Protein AF-A0A9W7L2G7-F1 (afdb_monomer_lite)

InterPro domains:
  IPR005139 Peptide chain release factor [PF03462] (2-102)
  IPR045853 Peptide chain release factor class I superfamily [SSF75620] (2-102)
  IPR050057 Prokaryotic/Mitochondrial Release Factor [PTHR43804] (3-102)

Foldseek 3Di:
DPPPPPDVVCVVDPVSVVVVVVVVVLVVQLVVLVVQLVVLVVQLVVLVVQCVVCPPPPVSVVVSVVSNVVSVVSNVVSVVVSVVSPPDPDPCPVPDDDDDDD

Organism: NCBI:txid2557542

Sequence (102 aa):
MTERLADPDVINDPKLLMRVMSERSKSEEIVQAFESYRGAEGDYDTAVEMMRESGDDPEMKEMAREESKMAEQTMSALEETIKVLLLPSDPNDSRNVMLEIR

Structure (mmCIF, N/CA/C/O backbone):
data_AF-A0A9W7L2G7-F1
#
_entry.id   AF-A0A9W7L2G7-F1
#
loop_
_atom_site.group_PDB
_atom_site.id
_atom_site.type_symbol
_atom_site.label_atom_id
_atom_site.label_alt_id
_atom_site.label_comp_id
_atom_site.label_asym_id
_atom_site.label_entity_id
_atom_site.label_seq_id
_atom_site.pdbx_PDB_ins_code
_atom_site.Cartn_x
_atom_site.Cartn_y
_atom_site.Cartn_z
_atom_site.occupancy
_atom_site.B_iso_or_equiv
_atom_site.auth_seq_id
_atom_site.auth_comp_id
_atom_site.auth_asym_id
_atom_site.auth_atom_id
_atom_site.pdbx_PDB_model_num
ATOM 1 N N . MET A 1 1 ? 12.748 -17.225 -15.175 1.00 40.75 1 MET A N 1
ATOM 2 C CA . MET A 1 1 ? 12.685 -15.844 -15.716 1.00 40.75 1 MET A CA 1
ATOM 3 C C . MET A 1 1 ? 14.060 -15.146 -15.724 1.00 40.75 1 MET A C 1
ATOM 5 O O . MET A 1 1 ? 14.118 -13.942 -15.911 1.00 40.75 1 MET A O 1
ATOM 9 N N . THR A 1 2 ? 15.173 -15.879 -15.573 1.00 47.00 2 THR A N 1
ATOM 10 C CA . THR A 1 2 ? 16.539 -15.326 -15.415 1.00 47.00 2 THR A CA 1
ATOM 11 C C . THR A 1 2 ? 17.466 -15.647 -16.597 1.00 47.00 2 THR A C 1
ATOM 13 O O . THR A 1 2 ? 18.635 -15.289 -16.578 1.00 47.00 2 THR A O 1
ATOM 16 N N . GLU A 1 3 ? 16.959 -16.311 -17.641 1.00 46.47 3 GLU A N 1
ATOM 17 C CA . GLU A 1 3 ? 17.787 -16.879 -18.720 1.00 46.47 3 GLU A CA 1
ATOM 18 C C . GLU A 1 3 ? 17.955 -15.986 -19.960 1.00 46.47 3 GLU A C 1
ATOM 20 O O . GLU A 1 3 ? 18.735 -16.327 -20.839 1.00 46.47 3 GLU A O 1
ATOM 25 N N . ARG A 1 4 ? 17.292 -14.823 -20.055 1.00 48.91 4 ARG A N 1
ATOM 26 C CA . ARG A 1 4 ? 17.393 -13.957 -21.257 1.00 48.91 4 ARG A CA 1
ATOM 27 C C . ARG A 1 4 ? 18.441 -12.839 -21.169 1.00 48.91 4 ARG A C 1
ATOM 29 O O . ARG A 1 4 ? 18.512 -12.014 -22.069 1.00 48.91 4 ARG A O 1
ATOM 36 N N . LEU A 1 5 ? 19.253 -12.803 -20.110 1.00 47.00 5 LEU A N 1
ATOM 37 C CA . LEU A 1 5 ? 20.313 -11.796 -19.922 1.00 47.00 5 LEU A CA 1
ATOM 38 C C . LEU A 1 5 ? 21.726 -12.303 -20.254 1.00 47.00 5 LEU A C 1
ATOM 40 O O . LEU A 1 5 ? 22.676 -11.534 -20.171 1.00 47.00 5 LEU A O 1
ATOM 44 N N . ALA A 1 6 ? 21.872 -13.570 -20.648 1.00 52.09 6 ALA A N 1
ATOM 45 C CA . ALA A 1 6 ? 23.152 -14.142 -21.072 1.00 52.09 6 ALA A CA 1
ATOM 46 C C . ALA A 1 6 ? 23.312 -14.186 -22.603 1.00 52.09 6 ALA A C 1
ATOM 48 O O . ALA A 1 6 ? 24.194 -14.881 -23.099 1.00 52.09 6 ALA A O 1
ATOM 49 N N . ASP A 1 7 ? 22.457 -13.477 -23.346 1.00 56.59 7 ASP A N 1
ATOM 50 C CA . ASP A 1 7 ? 22.512 -13.442 -24.804 1.00 56.59 7 ASP A CA 1
ATOM 51 C C . ASP A 1 7 ? 23.481 -12.326 -25.250 1.00 56.59 7 ASP A C 1
ATOM 53 O O . ASP A 1 7 ? 23.192 -11.142 -25.029 1.00 56.59 7 ASP A O 1
ATOM 57 N N . PRO A 1 8 ? 24.658 -12.652 -25.821 1.00 57.03 8 PRO A N 1
ATOM 58 C CA . PRO A 1 8 ? 25.668 -11.660 -26.200 1.00 57.03 8 PRO A CA 1
ATOM 59 C C . PRO A 1 8 ? 25.162 -10.640 -27.235 1.00 57.03 8 PRO A C 1
ATOM 61 O O . PRO A 1 8 ? 25.719 -9.545 -27.335 1.00 57.03 8 PRO A O 1
ATOM 64 N N . ASP A 1 9 ? 24.072 -10.944 -27.942 1.00 59.12 9 ASP A N 1
ATOM 65 C CA . ASP A 1 9 ? 23.417 -10.027 -28.879 1.00 59.12 9 ASP A CA 1
ATOM 66 C C . ASP A 1 9 ? 22.659 -8.882 -28.175 1.00 59.12 9 ASP A C 1
ATOM 68 O O . ASP A 1 9 ? 22.575 -7.778 -28.711 1.00 59.12 9 ASP A O 1
ATOM 72 N N . VAL A 1 10 ? 22.176 -9.085 -26.939 1.00 54.12 10 VAL A N 1
ATOM 73 C CA . VAL A 1 10 ? 21.490 -8.043 -26.140 1.00 54.12 10 VAL A CA 1
ATOM 74 C C . VAL A 1 10 ? 22.479 -7.028 -25.566 1.00 54.12 10 VAL A C 1
ATOM 76 O O . VAL A 1 10 ? 22.158 -5.849 -25.435 1.00 54.12 10 VAL A O 1
ATOM 79 N N . ILE A 1 11 ? 23.698 -7.470 -25.250 1.00 56.19 11 ILE A N 1
ATOM 80 C CA . ILE A 1 11 ? 24.768 -6.618 -24.706 1.00 56.19 11 ILE A CA 1
ATOM 81 C C . ILE A 1 11 ? 25.366 -5.714 -25.798 1.00 56.19 11 ILE A C 1
ATOM 83 O O . ILE A 1 11 ? 25.812 -4.605 -25.502 1.00 56.19 11 ILE A O 1
ATOM 87 N N . ASN A 1 12 ? 25.339 -6.156 -27.059 1.00 60.56 12 ASN A N 1
ATOM 88 C CA . ASN A 1 12 ? 25.877 -5.412 -28.201 1.00 60.56 12 ASN A CA 1
ATOM 89 C C . ASN A 1 12 ? 24.889 -4.407 -28.828 1.00 60.56 12 ASN A C 1
ATOM 91 O O . ASN A 1 12 ? 25.313 -3.590 -29.647 1.00 60.56 12 ASN A O 1
ATOM 95 N N . ASP A 1 13 ? 23.607 -4.417 -28.439 1.00 69.75 13 ASP A N 1
ATOM 96 C CA . ASP A 1 13 ? 22.609 -3.422 -28.856 1.00 69.75 13 ASP A CA 1
ATOM 97 C C . ASP A 1 13 ? 22.155 -2.552 -27.661 1.00 69.75 13 ASP A C 1
ATOM 99 O O . ASP A 1 13 ? 21.282 -2.951 -26.881 1.00 69.75 13 ASP A O 1
ATOM 103 N N . PRO A 1 14 ? 22.685 -1.318 -27.528 1.00 65.25 14 PRO A N 1
ATOM 104 C CA . PRO A 1 14 ? 22.312 -0.387 -26.463 1.00 65.25 14 PRO A CA 1
ATOM 105 C C . PRO A 1 14 ? 20.809 -0.088 -26.383 1.00 65.25 14 PRO A C 1
ATOM 107 O O . PRO A 1 14 ? 20.299 0.193 -25.297 1.00 65.25 14 PRO A O 1
ATOM 110 N N . LYS A 1 15 ? 20.076 -0.146 -27.508 1.00 68.56 15 LYS A N 1
ATOM 111 C CA . LYS A 1 15 ? 18.623 0.088 -27.527 1.00 68.56 15 LYS A CA 1
ATOM 112 C C . LYS A 1 15 ? 17.866 -1.107 -26.961 1.00 68.56 15 LYS A C 1
ATOM 114 O O . LYS A 1 15 ? 16.887 -0.915 -26.237 1.00 68.56 15 LYS A O 1
ATOM 119 N N . LEU A 1 16 ? 18.314 -2.324 -27.271 1.00 65.56 16 LEU A N 1
ATOM 120 C CA . LEU A 1 16 ? 17.726 -3.550 -26.735 1.00 65.56 16 LEU A CA 1
ATOM 121 C C . LEU A 1 16 ? 17.992 -3.666 -25.230 1.00 65.56 16 LEU A C 1
ATOM 123 O O . LEU A 1 16 ? 17.062 -3.941 -24.472 1.00 65.56 16 LEU A O 1
ATOM 127 N N . LEU A 1 17 ? 19.211 -3.344 -24.787 1.00 66.44 17 LEU A N 1
ATOM 128 C CA . LEU A 1 17 ? 19.565 -3.275 -23.369 1.00 66.44 17 LEU A CA 1
ATOM 129 C C . LEU A 1 17 ? 18.691 -2.260 -22.611 1.00 66.44 17 LEU A C 1
ATOM 131 O O . LEU A 1 17 ? 18.108 -2.599 -21.583 1.00 66.44 17 LEU A O 1
ATOM 135 N N . MET A 1 18 ? 18.532 -1.042 -23.141 1.00 67.31 18 MET A N 1
ATOM 136 C CA . MET A 1 18 ? 17.698 -0.002 -22.522 1.00 67.31 18 MET A CA 1
ATOM 137 C C . MET A 1 18 ? 16.224 -0.425 -22.418 1.00 67.31 18 MET A C 1
ATOM 139 O O . MET A 1 18 ? 15.583 -0.183 -21.394 1.00 67.31 18 MET A O 1
ATOM 143 N N . ARG A 1 19 ? 15.691 -1.099 -23.445 1.00 71.25 19 ARG A N 1
ATOM 144 C CA . ARG A 1 19 ? 14.320 -1.625 -23.437 1.00 71.25 19 ARG A CA 1
ATOM 145 C C . ARG A 1 19 ? 14.131 -2.700 -22.367 1.00 71.25 19 ARG A C 1
ATOM 147 O O . ARG A 1 19 ? 13.192 -2.599 -21.584 1.00 71.25 19 ARG A O 1
ATOM 154 N N . VAL A 1 20 ? 15.035 -3.678 -22.297 1.00 67.56 20 VAL A N 1
ATOM 155 C CA . VAL A 1 20 ? 14.981 -4.764 -21.301 1.00 67.56 20 VAL A CA 1
ATOM 156 C C . VAL A 1 20 ? 15.105 -4.215 -19.878 1.00 67.56 20 VAL A C 1
ATOM 158 O O . VAL A 1 20 ? 14.357 -4.626 -18.993 1.00 67.56 20 VAL A O 1
ATOM 161 N N . MET A 1 21 ? 16.004 -3.254 -19.648 1.00 67.75 21 MET A N 1
ATOM 162 C CA . MET A 1 21 ? 16.142 -2.606 -18.340 1.00 67.75 21 MET A CA 1
ATOM 163 C C . MET A 1 21 ? 14.888 -1.810 -17.955 1.00 67.75 21 MET A C 1
ATOM 165 O O . MET A 1 21 ? 14.460 -1.878 -16.806 1.00 67.75 21 MET A O 1
ATOM 169 N N . SER A 1 22 ? 14.262 -1.105 -18.904 1.00 66.06 22 SER A N 1
ATOM 170 C CA . SER A 1 22 ? 13.021 -0.357 -18.656 1.00 66.06 22 SER A CA 1
ATOM 171 C C . SER A 1 22 ? 11.831 -1.273 -18.348 1.00 66.06 22 SER A C 1
ATOM 173 O O . SER A 1 22 ? 11.076 -0.992 -17.419 1.00 66.06 22 SER A O 1
ATOM 175 N N . GLU A 1 23 ? 11.673 -2.384 -19.074 1.00 70.19 23 GLU A N 1
ATOM 176 C CA . GLU A 1 23 ? 10.617 -3.372 -18.797 1.00 70.19 23 GLU A CA 1
ATOM 177 C C . GLU A 1 23 ? 10.809 -4.044 -17.432 1.00 70.19 23 GLU A C 1
ATOM 179 O O . GLU A 1 23 ? 9.839 -4.275 -16.703 1.00 70.19 23 GLU A O 1
ATOM 184 N N . ARG A 1 24 ? 12.065 -4.300 -17.048 1.00 70.81 24 ARG A N 1
ATOM 185 C CA . ARG A 1 24 ? 12.400 -4.831 -15.728 1.00 70.81 24 ARG A CA 1
ATOM 186 C C . ARG A 1 24 ? 12.095 -3.832 -14.609 1.00 70.81 24 ARG A C 1
ATOM 188 O O . ARG A 1 24 ? 11.431 -4.226 -13.660 1.00 70.81 24 ARG A O 1
ATOM 195 N N . SER A 1 25 ? 12.515 -2.569 -14.739 1.00 73.12 25 SER A N 1
ATOM 196 C CA . SER A 1 25 ? 12.243 -1.518 -13.738 1.00 73.12 25 SER A CA 1
ATOM 197 C C . SER A 1 25 ? 10.746 -1.376 -13.473 1.00 73.12 25 SER A C 1
ATOM 199 O O . SER A 1 25 ? 10.315 -1.420 -12.330 1.00 73.12 25 SER A O 1
ATOM 201 N N . LYS A 1 26 ? 9.932 -1.328 -14.536 1.00 74.06 26 LYS A N 1
ATOM 202 C CA . LYS A 1 26 ? 8.467 -1.252 -14.414 1.00 74.06 26 LYS A CA 1
ATOM 203 C C . LYS A 1 26 ? 7.875 -2.460 -13.700 1.00 74.06 26 LYS A C 1
ATOM 205 O O . LYS A 1 26 ? 6.997 -2.314 -12.859 1.00 74.06 26 LYS A O 1
ATOM 210 N N . SER A 1 27 ? 8.356 -3.656 -14.035 1.00 77.38 27 SER A N 1
ATOM 211 C CA . SER A 1 27 ? 7.891 -4.882 -13.384 1.00 77.38 27 SER A CA 1
ATOM 212 C C . SER A 1 27 ? 8.262 -4.900 -11.898 1.00 77.38 27 SER A C 1
ATOM 214 O O . SER A 1 27 ? 7.4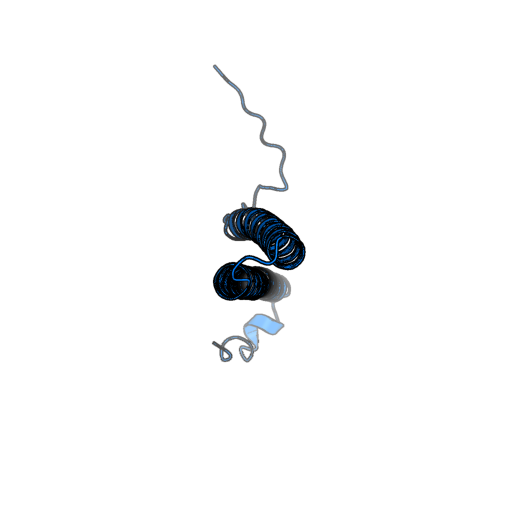51 -5.317 -11.077 1.00 77.38 27 SER A O 1
ATOM 216 N N . GLU A 1 28 ? 9.458 -4.424 -11.543 1.00 84.94 28 GLU A N 1
ATOM 217 C CA . GLU A 1 28 ? 9.904 -4.298 -10.150 1.00 84.94 28 GLU A CA 1
ATOM 218 C C . GLU A 1 28 ? 9.069 -3.262 -9.377 1.00 84.94 28 GLU A C 1
ATOM 220 O O . GLU A 1 28 ? 8.644 -3.549 -8.260 1.00 84.94 28 GLU A O 1
ATOM 225 N N . GLU A 1 29 ? 8.752 -2.113 -9.980 1.00 85.69 29 GLU A N 1
ATOM 226 C CA . GLU A 1 29 ? 7.899 -1.076 -9.377 1.00 85.69 29 GLU A CA 1
ATOM 227 C C . GLU A 1 29 ? 6.476 -1.582 -9.091 1.00 85.69 29 GLU A C 1
ATOM 229 O O . GLU A 1 29 ? 5.946 -1.355 -8.003 1.00 85.69 29 GLU A O 1
ATOM 234 N N . ILE A 1 30 ? 5.868 -2.323 -10.027 1.00 86.56 30 ILE A N 1
ATOM 235 C CA . ILE A 1 30 ? 4.536 -2.925 -9.832 1.00 86.56 30 ILE A CA 1
ATOM 236 C C . ILE A 1 30 ? 4.557 -3.921 -8.670 1.00 86.56 30 ILE A C 1
ATOM 238 O O . ILE A 1 30 ? 3.656 -3.907 -7.831 1.00 86.56 30 ILE A O 1
ATOM 242 N N . VAL A 1 31 ? 5.575 -4.785 -8.616 1.00 88.81 31 VAL A N 1
ATOM 243 C CA . VAL A 1 31 ? 5.707 -5.787 -7.549 1.00 88.81 31 VAL A CA 1
ATOM 244 C C . VAL A 1 31 ? 5.863 -5.108 -6.191 1.00 88.81 31 VAL A C 1
ATOM 246 O O . VAL A 1 31 ? 5.137 -5.458 -5.268 1.00 88.81 31 VAL A O 1
ATOM 249 N N . GLN A 1 32 ? 6.727 -4.098 -6.075 1.00 91.50 32 GLN A N 1
ATOM 250 C CA . GLN A 1 32 ? 6.925 -3.366 -4.818 1.00 91.50 32 GLN A CA 1
ATOM 251 C C . GLN A 1 32 ? 5.657 -2.636 -4.358 1.00 91.50 32 GLN A C 1
ATOM 253 O O . GLN A 1 32 ? 5.311 -2.672 -3.173 1.00 91.50 32 GLN A O 1
ATOM 258 N N . ALA A 1 33 ? 4.939 -1.994 -5.285 1.00 91.19 33 ALA A N 1
ATOM 259 C CA . ALA A 1 33 ? 3.674 -1.335 -4.974 1.00 91.19 33 ALA A CA 1
ATOM 260 C C . ALA A 1 33 ? 2.624 -2.347 -4.486 1.00 91.19 33 ALA A C 1
ATOM 262 O O . ALA A 1 33 ? 1.914 -2.087 -3.513 1.00 91.19 33 ALA A O 1
ATOM 263 N N . PHE A 1 34 ? 2.567 -3.528 -5.107 1.00 90.56 34 PHE A N 1
ATOM 264 C CA . PHE A 1 34 ? 1.666 -4.599 -4.692 1.00 90.56 34 PHE A CA 1
ATOM 265 C C . PHE A 1 34 ? 2.051 -5.217 -3.341 1.00 90.56 34 PHE A C 1
ATOM 267 O O . PHE A 1 34 ? 1.178 -5.442 -2.507 1.00 90.56 34 PHE A O 1
ATOM 274 N N . GLU A 1 35 ? 3.337 -5.453 -3.075 1.00 93.38 35 GLU A N 1
ATOM 275 C CA . GLU A 1 35 ? 3.814 -5.914 -1.762 1.00 93.38 35 GLU A CA 1
ATOM 276 C C . GLU A 1 35 ? 3.459 -4.914 -0.656 1.00 93.38 35 GLU A C 1
ATOM 278 O O . GLU A 1 35 ? 2.976 -5.309 0.405 1.00 93.38 35 GLU A O 1
ATOM 283 N N . SER A 1 36 ? 3.608 -3.615 -0.930 1.00 94.44 36 SER A N 1
ATOM 284 C CA . SER A 1 36 ? 3.204 -2.549 -0.005 1.00 94.44 36 SER A CA 1
ATOM 285 C C . SER A 1 36 ? 1.694 -2.559 0.246 1.00 94.44 36 SER A C 1
ATOM 287 O O . SER A 1 36 ? 1.257 -2.400 1.383 1.00 94.44 36 SER A O 1
ATOM 289 N N . TYR A 1 37 ? 0.891 -2.797 -0.798 1.00 95.38 37 TYR A N 1
ATOM 290 C CA . TYR A 1 37 ? -0.565 -2.905 -0.674 1.00 95.38 37 TYR A CA 1
ATOM 291 C C . TYR A 1 37 ? -0.955 -4.091 0.210 1.00 95.38 37 TYR A C 1
ATOM 293 O O . TYR A 1 37 ? -1.790 -3.953 1.098 1.00 95.38 37 TYR A O 1
ATOM 301 N N . ARG A 1 38 ? -0.310 -5.247 0.010 1.00 94.00 38 ARG A N 1
ATOM 302 C CA . ARG A 1 38 ? -0.506 -6.445 0.841 1.00 94.00 38 ARG A CA 1
ATOM 303 C C . ARG A 1 38 ? -0.120 -6.206 2.302 1.00 94.00 38 ARG A C 1
ATOM 305 O O . ARG A 1 38 ? -0.768 -6.760 3.182 1.00 94.00 38 ARG A O 1
ATOM 312 N N . GLY A 1 39 ? 0.913 -5.401 2.554 1.00 95.88 39 GLY A N 1
ATOM 313 C CA . GLY A 1 39 ? 1.276 -4.964 3.904 1.00 95.88 39 GLY A CA 1
ATOM 314 C C . GLY A 1 39 ? 0.162 -4.144 4.553 1.00 95.88 39 GLY A C 1
ATOM 315 O O . GLY A 1 39 ? -0.308 -4.504 5.626 1.00 95.88 39 GLY A O 1
ATOM 316 N N . ALA A 1 40 ? -0.330 -3.118 3.853 1.00 95.69 40 ALA A N 1
ATOM 317 C CA . ALA A 1 40 ? -1.422 -2.275 4.341 1.00 95.69 40 ALA A CA 1
ATOM 318 C C . ALA A 1 40 ? -2.735 -3.057 4.557 1.00 95.69 40 ALA A C 1
ATOM 320 O O . ALA A 1 40 ? -3.465 -2.775 5.501 1.00 95.69 40 ALA A O 1
ATOM 321 N N . GLU A 1 41 ? -3.018 -4.066 3.726 1.00 95.56 41 GLU A N 1
ATOM 322 C CA . GLU A 1 41 ? -4.138 -4.994 3.943 1.00 95.56 41 GLU A CA 1
ATOM 323 C C . GLU A 1 41 ? -3.971 -5.789 5.251 1.00 95.56 41 GLU A C 1
ATOM 325 O O . GLU A 1 41 ? -4.919 -5.917 6.020 1.00 95.56 41 GLU A O 1
ATOM 330 N N . GLY A 1 42 ? -2.759 -6.263 5.554 1.00 95.81 42 GLY A N 1
ATOM 331 C CA . GLY A 1 42 ? -2.468 -6.938 6.822 1.00 95.81 42 GLY A CA 1
ATOM 332 C C . GLY A 1 42 ? -2.598 -6.021 8.044 1.00 95.81 42 GLY A C 1
ATOM 333 O O . GLY A 1 42 ? -3.120 -6.443 9.080 1.00 95.81 42 GLY A O 1
ATOM 334 N N . ASP A 1 43 ? -2.174 -4.762 7.923 1.00 94.62 43 ASP A N 1
ATOM 335 C CA . ASP A 1 43 ? -2.350 -3.752 8.974 1.00 94.62 43 ASP A CA 1
ATOM 336 C C . ASP A 1 43 ? -3.842 -3.478 9.223 1.00 94.62 43 ASP A C 1
ATOM 338 O O . ASP A 1 43 ? -4.286 -3.407 10.371 1.00 94.62 43 ASP A O 1
ATOM 342 N N . TYR A 1 44 ? -4.637 -3.396 8.151 1.00 95.88 44 TYR A N 1
ATOM 343 C CA . TYR A 1 44 ? -6.088 -3.254 8.242 1.00 95.88 44 TYR A CA 1
ATOM 344 C C . TYR A 1 44 ? -6.737 -4.435 8.965 1.00 95.88 44 TYR A C 1
ATOM 346 O O . TYR A 1 44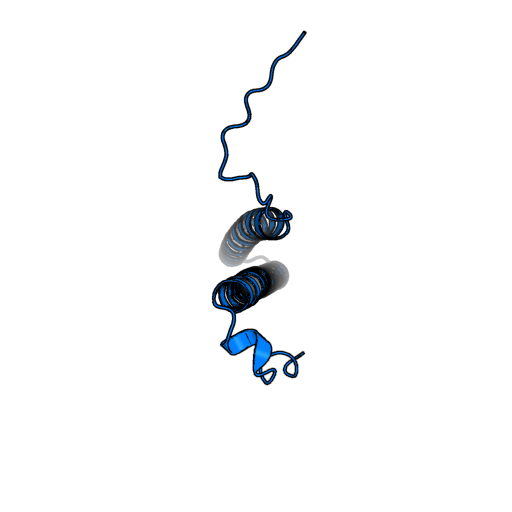 ? -7.512 -4.231 9.902 1.00 95.88 44 TYR A O 1
ATOM 354 N N . ASP A 1 45 ? -6.407 -5.663 8.564 1.00 94.75 45 ASP A N 1
ATOM 355 C CA . ASP A 1 45 ? -6.950 -6.873 9.182 1.00 94.75 45 ASP A CA 1
ATOM 356 C C . ASP A 1 45 ? -6.606 -6.933 10.676 1.00 94.75 45 ASP A C 1
ATOM 358 O O . ASP A 1 45 ? -7.477 -7.215 11.501 1.00 94.75 45 ASP A O 1
ATOM 362 N N . THR A 1 46 ? -5.372 -6.571 11.035 1.00 95.38 46 THR A N 1
ATOM 363 C CA . THR A 1 46 ? -4.920 -6.490 12.432 1.00 95.38 46 THR A CA 1
ATOM 364 C C . THR A 1 46 ? -5.730 -5.462 13.224 1.00 95.38 46 THR A C 1
ATOM 366 O O . THR A 1 46 ? -6.190 -5.749 14.331 1.00 95.38 46 THR A O 1
ATOM 369 N N . ALA A 1 47 ? -5.970 -4.277 12.659 1.00 94.31 47 ALA A N 1
ATOM 370 C CA . ALA A 1 47 ? -6.790 -3.246 13.292 1.00 94.31 47 ALA A CA 1
ATOM 371 C C . ALA A 1 47 ? -8.255 -3.698 13.459 1.00 94.31 47 ALA A C 1
ATOM 373 O O . ALA A 1 47 ? -8.880 -3.455 14.494 1.00 94.31 47 ALA A O 1
ATOM 374 N N . VAL A 1 48 ? -8.810 -4.414 12.477 1.00 92.56 48 VAL A N 1
ATOM 375 C CA . VAL A 1 48 ? -10.163 -4.987 12.559 1.00 92.56 48 VAL A CA 1
ATOM 376 C C . VAL A 1 48 ? -10.247 -6.075 13.632 1.00 92.56 48 VAL A C 1
ATOM 378 O O . VAL A 1 48 ? -11.241 -6.128 14.364 1.00 92.56 48 VAL A O 1
ATOM 381 N N . GLU A 1 49 ? -9.235 -6.934 13.757 1.00 94.06 49 GLU A N 1
ATOM 382 C CA . GLU A 1 49 ? -9.147 -7.915 14.844 1.00 94.06 49 GLU A CA 1
ATOM 383 C C . GLU A 1 49 ? -9.071 -7.225 16.206 1.00 94.06 49 GLU A C 1
ATOM 385 O O . GLU A 1 49 ? -9.882 -7.529 17.084 1.00 94.06 49 GLU A O 1
ATOM 390 N N . MET A 1 50 ? -8.213 -6.214 16.350 1.00 92.00 50 MET A N 1
ATOM 391 C CA . MET A 1 50 ? -8.113 -5.415 17.571 1.00 92.00 50 MET A CA 1
ATOM 392 C C . MET A 1 50 ? -9.464 -4.803 17.950 1.00 92.00 50 MET A C 1
ATOM 394 O O . MET A 1 50 ? -9.882 -4.887 19.105 1.00 92.00 50 MET A O 1
ATOM 398 N N . MET A 1 51 ? -10.212 -4.267 16.979 1.00 90.88 51 MET A N 1
ATOM 399 C CA . MET A 1 51 ? -11.544 -3.702 17.212 1.00 90.88 51 MET A CA 1
ATOM 400 C C . MET A 1 51 ? -12.547 -4.744 17.739 1.00 90.88 51 MET A C 1
ATOM 402 O O . MET A 1 51 ? -13.421 -4.406 18.542 1.00 90.88 51 MET A O 1
ATOM 406 N N . ARG A 1 52 ? -12.434 -6.010 17.307 1.00 89.81 52 ARG A N 1
ATOM 407 C CA . ARG A 1 52 ? -13.265 -7.126 17.799 1.00 89.81 52 ARG A CA 1
ATOM 408 C C . ARG A 1 52 ? -12.867 -7.556 19.208 1.00 89.81 52 ARG A C 1
ATOM 410 O O . ARG A 1 52 ? -13.746 -7.863 20.011 1.00 89.81 52 ARG A O 1
ATOM 417 N N . GLU A 1 53 ? -11.572 -7.567 19.506 1.00 93.00 53 GLU A N 1
ATOM 418 C CA . GLU A 1 53 ? -11.031 -7.957 20.814 1.00 93.00 53 GLU A CA 1
ATOM 419 C C . GLU A 1 53 ? -11.173 -6.861 21.880 1.00 93.00 53 GLU A C 1
ATOM 421 O O . GLU A 1 53 ? -11.211 -7.166 23.070 1.00 93.00 53 GLU A O 1
ATOM 426 N N . SER A 1 54 ? -11.351 -5.602 21.464 1.00 89.00 54 SER A N 1
ATOM 427 C CA . SER A 1 54 ? -11.468 -4.423 22.341 1.00 89.00 54 SER A CA 1
ATOM 428 C C . SER A 1 54 ? -12.642 -4.471 23.336 1.00 89.00 54 SER A C 1
ATOM 430 O O . SER A 1 54 ? -12.720 -3.647 24.246 1.00 89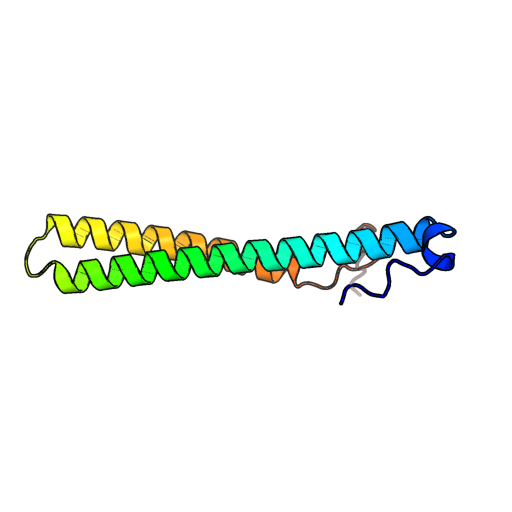.00 54 SER A O 1
ATOM 432 N N . GLY A 1 55 ? -13.595 -5.398 23.183 1.00 87.69 55 GLY A N 1
ATOM 433 C CA . GLY A 1 55 ? -14.706 -5.562 24.124 1.00 87.69 55 GLY A CA 1
ATOM 434 C C . GLY A 1 55 ? -15.566 -4.301 24.239 1.00 87.69 55 GLY A C 1
ATOM 435 O O . GLY A 1 55 ? -16.183 -3.899 23.257 1.00 87.69 55 GLY A O 1
ATOM 436 N N . ASP A 1 56 ? -15.608 -3.680 25.422 1.00 89.38 56 ASP A N 1
ATOM 437 C CA . ASP A 1 56 ? -16.309 -2.412 25.694 1.00 89.38 56 ASP A CA 1
ATOM 438 C C . ASP A 1 56 ? -15.364 -1.223 25.930 1.00 89.38 56 ASP A C 1
ATOM 440 O O . ASP A 1 56 ? -15.844 -0.136 26.246 1.00 89.38 56 ASP A O 1
ATOM 444 N N . ASP A 1 57 ? -14.051 -1.397 25.741 1.00 94.06 57 ASP A N 1
ATOM 445 C CA . ASP A 1 57 ? -13.067 -0.325 25.906 1.00 94.06 57 ASP A CA 1
ATOM 446 C C . ASP A 1 57 ? -13.198 0.714 24.770 1.00 94.06 57 ASP A C 1
ATOM 448 O O . ASP A 1 57 ? -12.926 0.398 23.604 1.00 94.06 57 ASP A O 1
ATOM 452 N N . PRO A 1 58 ? -13.650 1.950 25.059 1.00 91.06 58 PRO A N 1
ATOM 453 C CA . PRO A 1 58 ? -13.860 2.964 24.032 1.00 91.06 58 PRO A CA 1
ATOM 454 C C . PRO A 1 58 ? -12.553 3.504 23.449 1.00 91.06 58 PRO A C 1
ATOM 456 O O . PRO A 1 58 ? -12.522 3.802 22.256 1.00 91.06 58 PRO A O 1
ATOM 459 N N . GLU A 1 59 ? -11.493 3.610 24.256 1.00 93.00 59 GLU A N 1
ATOM 460 C CA . GLU A 1 59 ? -10.198 4.138 23.808 1.00 93.00 59 GLU A CA 1
ATOM 461 C C . GLU A 1 59 ? -9.545 3.155 22.835 1.00 93.00 59 GLU A C 1
ATOM 463 O O . GLU A 1 59 ? -9.066 3.544 21.768 1.00 93.00 59 GLU A O 1
ATOM 468 N N . MET A 1 60 ? -9.613 1.858 23.148 1.00 90.94 60 MET A N 1
ATOM 469 C CA . MET A 1 60 ? -9.068 0.814 22.280 1.00 90.94 60 MET A CA 1
ATOM 470 C C . MET A 1 60 ? -9.834 0.705 20.953 1.00 90.94 60 MET A C 1
ATOM 472 O O . MET A 1 60 ? -9.231 0.569 19.888 1.00 90.94 60 MET A O 1
ATOM 476 N N . LYS A 1 61 ? -11.166 0.858 20.984 1.00 91.81 61 LYS A N 1
ATOM 477 C CA . LYS A 1 61 ? -11.996 0.912 19.767 1.00 91.81 61 LYS A CA 1
ATOM 478 C C . LYS A 1 61 ? -11.699 2.127 18.895 1.00 91.81 61 LYS A C 1
ATOM 480 O O . LYS A 1 61 ? -11.784 2.021 17.671 1.00 91.81 61 LYS A O 1
ATOM 485 N N . GLU A 1 62 ? -11.429 3.280 19.501 1.00 93.75 62 GLU A N 1
ATOM 486 C CA . GLU A 1 62 ? -11.084 4.499 18.770 1.00 93.75 62 GLU A CA 1
ATOM 487 C C . GLU A 1 62 ? -9.726 4.349 18.080 1.00 93.75 62 GLU A C 1
ATOM 489 O O . GLU A 1 62 ? -9.643 4.575 16.874 1.00 93.75 62 GLU A O 1
ATOM 494 N N . MET A 1 63 ? -8.722 3.835 18.795 1.00 92.69 63 MET A N 1
ATOM 495 C CA . MET A 1 63 ? -7.397 3.531 18.244 1.00 92.69 63 MET A CA 1
ATOM 496 C C . MET A 1 63 ? -7.476 2.559 17.060 1.00 92.69 63 MET A C 1
ATOM 498 O O . MET A 1 63 ? -7.009 2.875 15.967 1.00 92.69 63 MET A O 1
ATOM 502 N N . ALA A 1 64 ? -8.155 1.422 17.233 1.00 93.06 64 ALA A N 1
ATOM 503 C CA . ALA A 1 64 ? -8.327 0.433 16.170 1.00 93.06 64 ALA A CA 1
ATOM 504 C C . ALA A 1 64 ? -9.064 1.013 14.947 1.00 93.06 64 ALA A C 1
ATOM 506 O O . ALA A 1 64 ? -8.730 0.724 13.795 1.00 93.06 64 ALA A O 1
ATOM 507 N N . ARG A 1 65 ? -10.058 1.884 15.169 1.00 93.62 65 ARG A N 1
ATOM 508 C CA . ARG A 1 65 ? -10.759 2.575 14.080 1.00 93.62 65 ARG A CA 1
ATOM 509 C C . ARG A 1 65 ? -9.829 3.532 13.333 1.00 93.62 65 ARG A C 1
ATOM 511 O O . ARG A 1 65 ? -9.887 3.571 12.105 1.00 93.62 65 ARG A O 1
ATOM 518 N N . GLU A 1 66 ? -9.008 4.309 14.028 1.00 95.81 66 GLU A N 1
ATOM 519 C CA . GLU A 1 66 ? -8.048 5.208 13.383 1.00 95.81 66 GLU A CA 1
ATOM 520 C C . GLU A 1 66 ? -7.005 4.442 12.566 1.00 95.81 66 GLU A C 1
ATOM 522 O O . GLU A 1 66 ? -6.781 4.787 11.404 1.00 95.81 66 GLU A O 1
ATOM 527 N N . GLU A 1 67 ? -6.443 3.365 13.118 1.00 93.62 67 GLU A N 1
ATOM 528 C CA . GLU A 1 67 ? -5.491 2.497 12.417 1.00 93.62 67 GLU A CA 1
ATOM 529 C C . GLU A 1 67 ? -6.106 1.879 11.158 1.00 93.62 67 GLU A C 1
ATOM 531 O O . GLU A 1 67 ? -5.538 2.006 10.070 1.00 93.62 67 GLU A O 1
ATOM 536 N N . SER A 1 68 ? -7.317 1.319 11.265 1.00 95.12 68 SER A N 1
ATOM 537 C CA . SER A 1 68 ? -8.038 0.756 10.115 1.00 95.12 68 SER A CA 1
ATOM 538 C C . SER A 1 68 ? -8.263 1.798 9.011 1.00 95.12 68 SER A C 1
ATOM 540 O O . SER A 1 68 ? -8.053 1.531 7.830 1.00 95.12 68 SER A O 1
ATOM 542 N N . LYS A 1 69 ? -8.606 3.036 9.384 1.00 96.50 69 LYS A N 1
ATOM 543 C CA . LYS A 1 69 ? -8.840 4.123 8.432 1.00 96.50 69 LYS A CA 1
ATOM 544 C C . LYS A 1 69 ? -7.552 4.567 7.737 1.00 96.50 69 LYS A C 1
ATOM 546 O O . LYS A 1 69 ? -7.583 4.878 6.548 1.00 96.50 69 LYS A O 1
ATOM 551 N N . MET A 1 70 ? -6.433 4.625 8.458 1.00 95.56 70 MET A N 1
ATOM 552 C CA . MET A 1 70 ? -5.131 4.930 7.857 1.00 95.56 70 MET A CA 1
ATOM 553 C C . MET A 1 70 ? -4.703 3.830 6.882 1.00 95.56 70 MET A C 1
ATOM 555 O O . MET A 1 70 ? -4.259 4.140 5.776 1.00 95.56 70 MET A O 1
ATOM 559 N N . ALA A 1 71 ? -4.893 2.562 7.253 1.00 95.44 71 ALA A N 1
ATOM 560 C CA . ALA A 1 71 ? -4.601 1.428 6.385 1.00 95.44 71 ALA A CA 1
ATOM 561 C C . ALA A 1 71 ? -5.453 1.458 5.101 1.00 95.44 71 ALA A C 1
ATOM 563 O O . ALA A 1 71 ? -4.895 1.372 4.007 1.00 95.44 71 ALA A O 1
ATOM 564 N N . GLU A 1 72 ? -6.766 1.714 5.198 1.00 95.50 72 GLU A N 1
ATOM 565 C CA . GLU A 1 72 ? -7.651 1.883 4.028 1.00 95.50 72 GLU A CA 1
ATOM 566 C C . GLU A 1 72 ? -7.193 3.016 3.097 1.00 95.50 72 GLU A C 1
ATOM 568 O O . GLU A 1 72 ? -7.203 2.865 1.872 1.00 95.50 72 GLU A O 1
ATOM 573 N N . GLN A 1 73 ? -6.768 4.155 3.652 1.00 96.75 73 GLN A N 1
ATOM 574 C CA . GLN A 1 73 ? -6.262 5.277 2.854 1.00 96.75 73 GLN A CA 1
ATOM 575 C C . GLN A 1 73 ? -4.983 4.903 2.101 1.00 96.75 73 GLN A C 1
ATOM 577 O O . GLN A 1 73 ? -4.860 5.202 0.910 1.00 96.75 73 GLN A O 1
ATOM 582 N N . THR A 1 74 ? -4.055 4.216 2.768 1.00 94.75 74 THR A N 1
ATOM 583 C CA . THR A 1 74 ? -2.826 3.714 2.147 1.00 94.75 74 THR A CA 1
ATOM 584 C C . THR A 1 74 ? -3.133 2.692 1.055 1.00 94.75 74 THR A C 1
ATOM 586 O O . THR A 1 74 ? -2.598 2.802 -0.049 1.00 94.75 74 THR A O 1
ATOM 589 N N . MET A 1 75 ? -4.039 1.746 1.313 1.00 95.69 75 MET A N 1
ATOM 590 C CA . MET A 1 75 ? -4.492 0.771 0.318 1.00 95.69 75 MET A CA 1
ATOM 591 C C . MET A 1 75 ? -5.079 1.465 -0.914 1.00 95.69 75 MET A C 1
ATOM 593 O O . MET A 1 75 ? -4.687 1.140 -2.032 1.00 95.69 75 MET A O 1
ATOM 597 N N . SER A 1 76 ? -5.954 2.459 -0.730 1.00 94.06 76 SER A N 1
ATOM 598 C CA . SER A 1 76 ? -6.561 3.204 -1.841 1.00 94.06 76 SER A CA 1
ATOM 599 C C . SER A 1 76 ? -5.516 3.949 -2.679 1.00 94.06 76 SER A C 1
ATOM 601 O O . SER A 1 76 ? -5.581 3.920 -3.907 1.00 94.06 76 SER A O 1
ATOM 603 N N . ALA A 1 77 ? -4.538 4.598 -2.042 1.00 94.44 77 ALA A N 1
ATO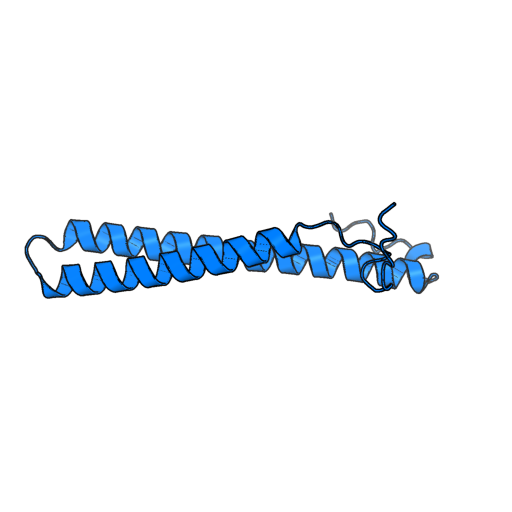M 604 C CA . ALA A 1 77 ? -3.471 5.312 -2.748 1.00 94.44 77 ALA A CA 1
ATOM 605 C C . ALA A 1 77 ? -2.550 4.355 -3.530 1.00 94.44 77 ALA A C 1
ATOM 607 O O . ALA A 1 77 ? -2.145 4.636 -4.665 1.00 94.44 77 ALA A O 1
ATOM 608 N N . LEU A 1 78 ? -2.235 3.200 -2.942 1.00 92.56 78 LEU A N 1
ATOM 609 C CA . LEU A 1 78 ? -1.451 2.158 -3.600 1.00 92.56 78 LEU A CA 1
ATOM 610 C C . LEU A 1 78 ? -2.227 1.515 -4.751 1.00 92.56 78 LEU A C 1
ATOM 612 O O . LEU A 1 78 ? -1.641 1.256 -5.796 1.00 92.56 78 LEU A O 1
ATOM 616 N N . GLU A 1 79 ? -3.539 1.324 -4.615 1.00 91.50 79 GLU A N 1
ATOM 617 C CA . GLU A 1 79 ? -4.386 0.805 -5.690 1.00 91.50 79 GLU A CA 1
ATOM 618 C C . GLU A 1 79 ? -4.389 1.743 -6.906 1.00 91.50 79 GLU A C 1
ATOM 620 O O . GLU A 1 79 ? -4.243 1.284 -8.041 1.00 91.50 79 GLU A O 1
ATOM 625 N N . GLU A 1 80 ? -4.501 3.058 -6.696 1.00 91.75 80 GLU A N 1
ATOM 626 C CA . GLU A 1 80 ? -4.371 4.047 -7.776 1.00 91.75 80 GLU A CA 1
ATOM 627 C C . GLU A 1 80 ? -2.984 4.005 -8.423 1.00 91.75 80 GLU A C 1
ATOM 629 O O . GLU A 1 80 ? -2.870 3.987 -9.650 1.00 91.75 80 GLU A O 1
ATOM 634 N N . THR A 1 81 ? -1.933 3.912 -7.609 1.00 89.06 81 THR A N 1
ATOM 635 C CA . THR A 1 81 ? -0.549 3.812 -8.092 1.00 89.06 81 THR A CA 1
ATOM 636 C C . THR A 1 81 ? -0.358 2.567 -8.957 1.00 89.06 81 THR A C 1
ATOM 638 O O . THR A 1 81 ? 0.142 2.659 -10.077 1.00 89.06 81 THR A O 1
ATOM 641 N N . ILE A 1 82 ? -0.818 1.405 -8.490 1.00 88.19 82 ILE A N 1
ATOM 642 C CA . ILE A 1 82 ? -0.744 0.141 -9.229 1.00 88.19 82 ILE A CA 1
ATOM 643 C C . ILE A 1 82 ? -1.542 0.242 -10.532 1.00 88.19 82 ILE A C 1
ATOM 645 O O . ILE A 1 82 ? -1.039 -0.161 -11.578 1.00 88.19 82 ILE A O 1
ATOM 649 N N . LYS A 1 83 ? -2.752 0.819 -10.511 1.00 85.50 83 LYS A N 1
ATOM 650 C CA . LYS A 1 83 ? -3.555 1.036 -11.728 1.00 85.50 83 LYS A CA 1
ATOM 651 C C . LYS A 1 83 ? -2.792 1.845 -12.770 1.00 85.50 83 LYS A C 1
ATOM 653 O O . LYS A 1 83 ? -2.803 1.463 -13.935 1.00 85.50 83 LYS A O 1
ATOM 658 N N . VAL A 1 84 ? -2.119 2.920 -12.356 1.00 86.25 84 VAL A N 1
ATOM 659 C CA . VAL A 1 84 ? -1.288 3.742 -13.247 1.00 86.25 84 VAL A CA 1
ATOM 660 C C . VAL A 1 84 ? -0.096 2.946 -13.778 1.00 86.25 84 VAL A C 1
ATOM 662 O O . VAL A 1 84 ? 0.155 2.971 -14.980 1.00 86.25 84 VAL A O 1
ATOM 665 N N . LEU A 1 85 ? 0.606 2.197 -12.924 1.00 84.06 85 LEU A N 1
ATOM 666 C CA . LEU A 1 85 ? 1.761 1.384 -13.327 1.00 84.06 85 LEU A CA 1
ATOM 667 C C . LEU A 1 85 ? 1.392 0.239 -14.287 1.00 84.06 85 LEU A C 1
ATOM 669 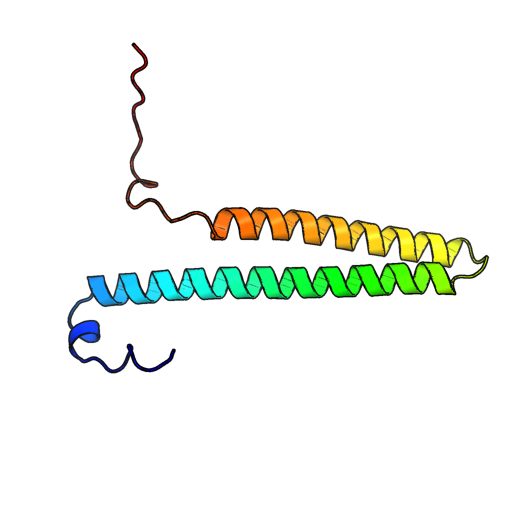O O . LEU A 1 85 ? 2.216 -0.169 -15.105 1.00 84.06 85 LEU A O 1
ATOM 673 N N . LEU A 1 86 ? 0.161 -0.273 -14.206 1.00 81.94 86 LEU A N 1
ATOM 674 C CA . LEU A 1 86 ? -0.367 -1.308 -15.099 1.00 81.94 86 LEU A CA 1
ATOM 675 C C . LEU A 1 86 ? -0.792 -0.772 -16.472 1.00 81.94 86 LEU A C 1
ATOM 677 O O . LEU A 1 86 ? -1.055 -1.573 -17.375 1.00 81.94 86 LEU A O 1
ATOM 681 N N . LEU A 1 87 ? -0.873 0.551 -16.655 1.00 79.88 87 LEU A N 1
ATOM 682 C CA . LEU A 1 87 ? -1.162 1.114 -17.967 1.00 79.88 87 LEU A CA 1
ATOM 683 C C . LEU A 1 87 ? -0.002 0.798 -18.924 1.00 79.88 87 LEU A C 1
ATOM 685 O O . LEU A 1 87 ? 1.169 1.003 -18.583 1.00 79.88 87 LEU A O 1
ATOM 689 N N . PRO A 1 88 ? -0.294 0.295 -20.138 1.00 66.62 88 PRO A N 1
ATOM 690 C CA . PRO A 1 88 ? 0.740 0.071 -21.130 1.00 66.62 88 PRO A CA 1
ATOM 691 C C . PRO A 1 88 ? 1.405 1.409 -21.430 1.00 66.62 88 PRO A C 1
ATOM 693 O O . PRO A 1 88 ? 0.732 2.377 -21.768 1.00 66.62 88 PRO A O 1
ATOM 696 N N . SER A 1 89 ? 2.728 1.469 -21.304 1.00 60.94 89 SER A N 1
ATOM 697 C CA . SER A 1 89 ? 3.455 2.691 -21.633 1.00 60.94 89 SER A CA 1
ATOM 698 C C . SER A 1 89 ? 3.297 2.974 -23.119 1.00 60.94 89 SER A C 1
ATOM 700 O O . SER A 1 89 ? 3.803 2.204 -23.943 1.00 60.94 89 SER A O 1
ATOM 702 N N . ASP A 1 90 ? 2.596 4.051 -23.465 1.00 57.00 90 ASP A N 1
ATOM 703 C CA . ASP A 1 90 ? 2.450 4.437 -24.858 1.00 57.00 90 ASP A CA 1
ATOM 704 C C . ASP A 1 90 ? 3.827 4.914 -25.355 1.00 57.00 90 ASP A C 1
ATOM 706 O O . ASP A 1 90 ? 4.409 5.840 -24.780 1.00 57.00 90 ASP A O 1
ATOM 710 N N . PRO A 1 91 ? 4.400 4.328 -26.423 1.00 55.16 91 PRO A N 1
ATOM 711 C CA . PRO A 1 91 ? 5.605 4.873 -27.050 1.00 55.16 91 PRO A CA 1
ATOM 712 C C . PRO A 1 91 ? 5.434 6.330 -27.530 1.00 55.16 91 PRO A C 1
ATOM 714 O O . PRO A 1 91 ? 6.426 6.975 -27.876 1.00 55.16 91 PRO A O 1
ATOM 717 N N . ASN A 1 92 ? 4.206 6.862 -27.551 1.00 52.16 92 ASN A N 1
ATOM 718 C CA . ASN A 1 92 ? 3.868 8.248 -27.853 1.00 52.16 92 ASN A CA 1
ATOM 719 C C . ASN A 1 92 ? 3.498 9.111 -26.641 1.00 52.16 92 ASN A C 1
ATOM 721 O O . ASN A 1 92 ? 3.237 10.288 -26.866 1.00 52.16 92 ASN A O 1
ATOM 725 N N . ASP A 1 93 ? 3.535 8.625 -25.394 1.00 53.03 93 ASP A N 1
ATOM 726 C CA . ASP A 1 93 ? 3.182 9.450 -24.214 1.00 53.03 93 ASP A CA 1
ATOM 727 C C . ASP A 1 93 ? 4.076 10.698 -24.060 1.00 53.03 93 ASP A C 1
ATOM 729 O O . ASP A 1 93 ? 3.718 11.677 -23.413 1.00 53.03 93 ASP A O 1
ATOM 733 N N . SER A 1 94 ? 5.244 10.699 -24.708 1.00 51.12 94 SER A N 1
ATOM 734 C CA . SER A 1 94 ? 6.163 11.842 -24.777 1.00 51.12 94 SER A CA 1
ATOM 735 C C . SER A 1 94 ? 5.926 12.781 -25.973 1.00 51.12 94 SER A C 1
ATOM 737 O O . SER A 1 94 ? 6.694 13.726 -26.171 1.00 51.12 94 SER A O 1
ATOM 739 N N . ARG A 1 95 ? 4.891 12.557 -26.795 1.00 46.50 95 ARG A N 1
ATOM 740 C CA . ARG A 1 95 ? 4.557 13.389 -27.962 1.00 46.50 95 ARG A CA 1
ATOM 741 C C . ARG A 1 95 ? 3.184 14.035 -27.786 1.00 46.50 95 ARG A C 1
ATOM 743 O O . ARG A 1 95 ? 2.183 13.350 -27.640 1.00 46.50 95 ARG A O 1
ATOM 750 N N . ASN A 1 96 ? 3.138 15.367 -27.855 1.00 40.72 96 ASN A N 1
ATOM 751 C CA . ASN A 1 96 ? 1.892 16.138 -27.833 1.00 40.72 96 ASN A CA 1
ATOM 752 C C . ASN A 1 96 ? 0.918 15.622 -28.907 1.00 40.72 96 ASN A C 1
ATOM 754 O O . ASN A 1 96 ? 1.221 15.689 -30.101 1.00 40.72 96 ASN A O 1
ATOM 758 N N . VAL A 1 97 ? -0.252 15.138 -28.491 1.00 53.91 97 VAL A N 1
ATOM 759 C CA . VAL A 1 97 ? -1.328 14.731 -29.400 1.00 53.91 97 VAL A CA 1
ATOM 760 C C . VAL A 1 97 ? -2.213 15.947 -29.669 1.00 53.91 97 VAL A C 1
ATOM 762 O O . VAL A 1 97 ? -2.838 16.486 -28.759 1.00 53.91 97 VAL A O 1
ATOM 765 N N . MET A 1 98 ? -2.256 16.405 -30.921 1.00 50.72 98 MET A N 1
ATOM 766 C CA . MET A 1 98 ? -3.171 17.459 -31.362 1.00 50.72 98 MET A CA 1
ATOM 767 C C . MET A 1 98 ? -4.471 16.801 -31.827 1.00 50.72 98 MET A C 1
ATOM 769 O O . MET A 1 98 ? -4.498 16.101 -32.837 1.00 50.72 98 MET A O 1
ATOM 773 N N . LEU A 1 99 ? -5.531 16.972 -31.040 1.00 51.41 99 LEU A N 1
ATOM 774 C CA . LEU A 1 99 ? -6.838 16.367 -31.279 1.00 51.41 99 LEU A CA 1
ATOM 775 C C . LEU A 1 99 ? -7.701 17.367 -32.063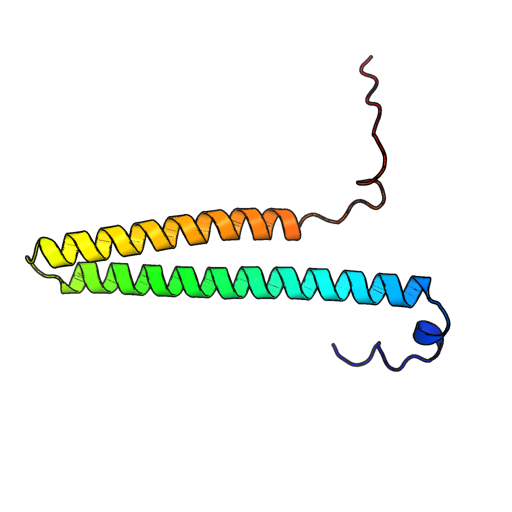 1.00 51.41 99 LEU A C 1
ATOM 777 O O . LEU A 1 99 ? -8.206 18.335 -31.498 1.00 51.41 99 LEU A O 1
ATOM 781 N N . GLU A 1 100 ? -7.833 17.172 -33.376 1.00 49.72 100 GLU A N 1
ATOM 782 C CA . GLU A 1 100 ? -8.806 17.919 -34.181 1.00 49.72 100 GLU A CA 1
ATOM 783 C C . GLU A 1 100 ? -10.185 17.260 -34.058 1.00 49.72 100 GLU A C 1
ATOM 785 O O . GLU A 1 100 ? -10.381 16.120 -34.477 1.00 49.72 100 GLU A O 1
ATOM 790 N N . ILE A 1 101 ? -11.150 17.989 -33.495 1.00 51.03 101 ILE A N 1
ATOM 791 C CA . ILE A 1 101 ? -12.571 17.622 -33.504 1.00 51.03 101 ILE A CA 1
ATOM 792 C C . ILE A 1 101 ? -13.204 18.282 -34.741 1.00 51.03 101 ILE A C 1
ATOM 794 O O . ILE A 1 101 ? -13.064 19.494 -34.913 1.00 51.03 101 ILE A O 1
ATOM 798 N N . ARG A 1 102 ? -13.870 17.500 -35.602 1.00 63.66 102 ARG A N 1
ATOM 799 C CA . ARG A 1 102 ? -14.684 17.994 -36.731 1.00 63.66 102 ARG A CA 1
ATOM 800 C C . ARG A 1 102 ? -16.166 17.824 -36.457 1.00 63.66 102 ARG A C 1
ATOM 802 O O . ARG A 1 102 ? -16.522 16.774 -35.879 1.00 63.66 102 ARG A O 1
#

Radius of gyration: 22.09 Å; chains: 1; bounding box: 42×35×63 Å

Secondary structure (DSSP, 8-state):
--STT--HHHHS-HHHHHHHHHHHHHHHHHHHHHHHHHHHHHHHHHHHHHHHHTTT-HHHHHHHHHHHHHHHHHHHHHHHHHHHHTS---TTTTS-------

pLDDT: mean 78.35, std 17.68, range [40.72, 96.75]